Protein AF-0000000065794702 (afdb_homodimer)

InterPro domains:
  IPR002379 V-ATPase proteolipid subunit C-like domain [PF00137] (12-71)
  IPR020537 ATP synthase, F0 complex, subunit C, DCCD-binding site [PS00605] (38-59)
  IPR035921 F/V-ATP synthase subunit C superfamily [SSF81333] (2-74)
  IPR038662 F1F0 ATP synthase subunit C superfamily [G3DSA:1.20.20.10] (2-75)

Solvent-accessible surface area (backbone atoms only — not comparable to full-atom values): 7263 Å² total; per-residue (Å²): 116,64,63,59,54,25,52,32,48,40,50,36,34,59,35,48,51,52,39,15,54,41,15,26,47,43,14,51,52,41,13,49,48,27,40,51,28,40,76,39,60,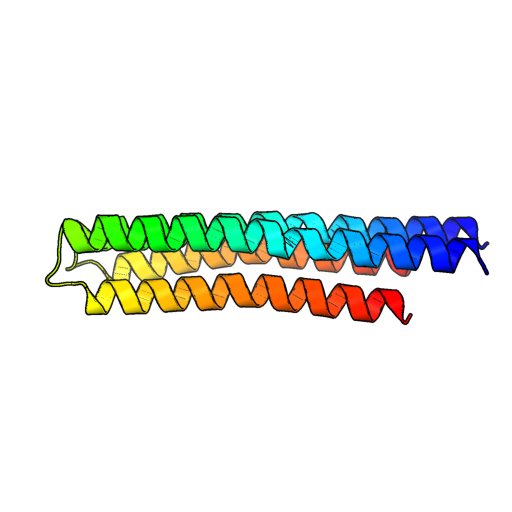90,45,37,66,63,49,49,54,51,50,50,51,52,47,53,59,48,48,52,55,37,53,49,32,48,52,52,24,53,52,55,52,75,96,116,66,62,43,51,50,38,32,52,50,27,39,56,57,32,49,48,26,49,58,30,28,54,53,8,50,50,46,24,52,50,22,40,55,57,15,28,71,73,25,60,89,45,37,64,63,43,47,54,54,46,52,49,39,48,53,56,28,47,51,42,36,52,50,37,49,53,51,25,55,51,55,50,74,98

Foldseek 3Di:
DVVLLVVLVVLLVVLQVLVVVLVVVLVVLVVVLVVVCVVPVVCNVVSVVVSVVVNVVSVVSNVVSNVVSVVSNVD/DVVLLVVLVVLLVVLCVLVVVLVVVLVVLVVVLVVVCVVPVVCNPVSVVVSVVVNVVSVVSNVVSNVVSVVSNVD

Sequence (150 aa):
MLLVLAIKTLVLGLCMLPISAAALGVGILFAGYNIAVSRNPDEAETIFNGTLMGFALVETFVFMSFFFGVIVYFIMLLVLAIKTLVLGLCMLPISAAALGVGILFAGY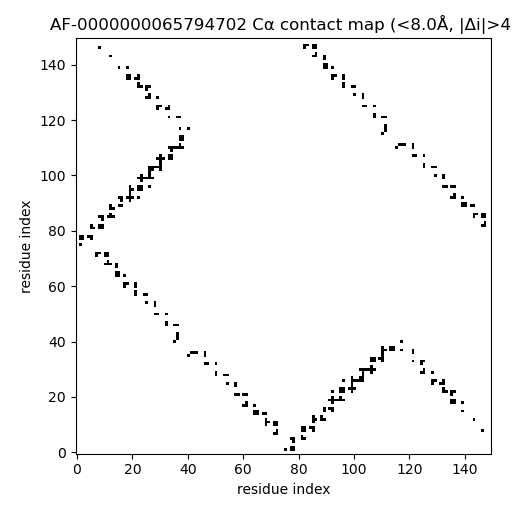NIAVSRNPDEAETIFNGTLMGFALVETFVFMSFFFGVIVYFI

Organism: Paramecium tetraurelia (NCBI:txid5888)

Radius of gyration: 18.57 Å; Cα contacts (8 Å, |Δi|>4): 198; chains: 2; bounding box: 17×62×34 Å

Secondary structure (DSSP, 8-state):
-HHHHHHHHHHHHHTTHHHHHHHHHHHHHHHHHHHHHHH-GGGHHHHHHHHHHHHHHHHHHHHHHHHHHHHHHH-/-HHHHHHHHHHHHHTTHHHHHHHHHHHHHHHHHHHHHHH-GGGHHHHHHHHHHHHHHHHHHHHHHHHHHHHHHH-

Nearest PDB structures (foldseek):
  6ynw-assembly1_P  TM=9.702E-01  e=3.114E-07  Tetrahymena thermophila
  6ynz-assembly1_K1  TM=9.782E-01  e=3.765E-07  Tetrahymena thermophila
  6yny-assembly1_P1  TM=9.684E-01  e=4.552E-07  Tetrahymena thermophila
  6rdw-assembly1_J  TM=9.357E-01  e=4.233E-04  Polytomella sp. Pringsheim 198.80
  6rdb-assembly1_J  TM=9.434E-01  e=7.971E-04  Polytomella sp. Pringsheim 198.80

pLDDT: mean 92.41, std 5.47, range [74.75, 98.62]

Structure (mmCIF, N/CA/C/O backbone):
data_AF-0000000065794702-model_v1
#
loop_
_entity.id
_entity.type
_entity.pdbx_description
1 polymer 'ATP synthase subunit 9, mitochondrial'
#
loop_
_atom_site.group_PDB
_atom_site.id
_atom_site.type_symbol
_atom_site.label_atom_id
_atom_site.label_alt_id
_atom_site.label_comp_id
_atom_site.label_asym_id
_atom_site.label_entity_id
_atom_site.label_seq_id
_atom_site.pdbx_PDB_ins_code
_atom_site.Cartn_x
_atom_site.Cartn_y
_atom_site.Cartn_z
_atom_site.occupancy
_atom_site.B_iso_or_equiv
_atom_site.auth_seq_id
_atom_site.auth_comp_id
_atom_site.auth_asym_id
_atom_site.auth_atom_id
_atom_site.pdbx_PDB_model_num
ATOM 1 N N . MET A 1 1 ? 7.008 -31.797 -10.828 1 74.75 1 MET A N 1
ATOM 2 C CA . MET A 1 1 ? 6.008 -30.875 -11.359 1 74.75 1 MET A CA 1
ATOM 3 C C . MET A 1 1 ? 5.316 -30.109 -10.242 1 74.75 1 MET A C 1
ATOM 5 O O . MET A 1 1 ? 5.227 -28.891 -1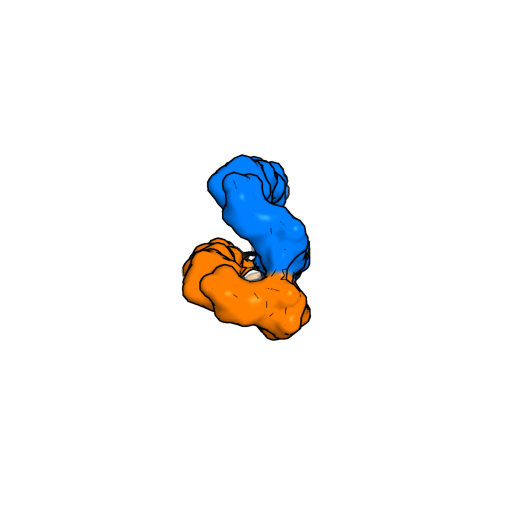0.289 1 74.75 1 MET A O 1
ATOM 9 N N . LEU A 1 2 ? 5.102 -30.688 -9.023 1 82.19 2 LEU A N 1
ATOM 10 C CA . LEU A 1 2 ? 4.398 -30.094 -7.898 1 82.19 2 LEU A CA 1
ATOM 11 C C . LEU A 1 2 ? 5.305 -29.125 -7.145 1 82.19 2 LEU A C 1
ATOM 13 O O . LEU A 1 2 ? 4.855 -28.062 -6.707 1 82.19 2 LEU A O 1
ATOM 17 N N . LEU A 1 3 ? 6.66 -29.406 -7.109 1 85.5 3 LEU A N 1
ATOM 18 C CA . LEU A 1 3 ? 7.617 -28.562 -6.406 1 85.5 3 LEU A CA 1
ATOM 19 C C . LEU A 1 3 ? 7.789 -27.219 -7.117 1 85.5 3 LEU A C 1
ATOM 21 O O . LEU A 1 3 ? 7.863 -26.172 -6.473 1 85.5 3 LEU A O 1
ATOM 25 N N . VAL A 1 4 ? 7.898 -27.203 -8.383 1 86 4 VAL A N 1
ATOM 26 C CA . VAL A 1 4 ? 8.062 -25.984 -9.156 1 86 4 VAL A CA 1
ATOM 27 C C . VAL A 1 4 ? 6.848 -25.078 -8.977 1 86 4 VAL A C 1
ATOM 29 O O . VAL A 1 4 ? 6.988 -23.875 -8.766 1 86 4 VAL A O 1
ATOM 32 N N . LEU A 1 5 ? 5.719 -25.609 -9.016 1 85.38 5 LEU A N 1
ATOM 33 C CA . LEU A 1 5 ? 4.5 -24.844 -8.797 1 85.38 5 LEU A CA 1
ATOM 34 C C . LEU A 1 5 ? 4.465 -24.266 -7.387 1 85.38 5 LEU A C 1
ATOM 36 O O . LEU A 1 5 ? 4.051 -23.125 -7.191 1 85.38 5 LEU A O 1
ATOM 40 N N . ALA A 1 6 ? 4.996 -25.031 -6.457 1 90 6 ALA A N 1
ATOM 41 C CA . ALA A 1 6 ? 5.027 -24.578 -5.066 1 90 6 ALA A CA 1
ATOM 42 C C . ALA A 1 6 ? 5.988 -23.406 -4.891 1 90 6 ALA A C 1
ATOM 44 O O . ALA A 1 6 ? 5.66 -22.406 -4.234 1 90 6 ALA A O 1
ATOM 45 N N . ILE A 1 7 ? 7.129 -23.594 -5.406 1 89.44 7 ILE A N 1
ATOM 46 C CA . ILE A 1 7 ? 8.133 -22.547 -5.258 1 89.44 7 ILE A CA 1
ATOM 47 C C . ILE A 1 7 ? 7.699 -21.297 -6.031 1 89.44 7 ILE A C 1
ATOM 49 O O . ILE A 1 7 ? 7.898 -20.172 -5.566 1 89.44 7 ILE A O 1
ATOM 53 N N . LYS A 1 8 ? 7.074 -21.422 -7.203 1 88.88 8 LYS A N 1
ATOM 54 C CA . LYS A 1 8 ? 6.566 -20.281 -7.965 1 88.88 8 LYS A CA 1
ATOM 55 C C . LYS A 1 8 ? 5.484 -19.547 -7.188 1 88.88 8 LYS A C 1
ATOM 57 O O . LYS A 1 8 ? 5.438 -18.312 -7.203 1 88.88 8 LYS A O 1
ATOM 62 N N . THR A 1 9 ? 4.703 -20.312 -6.523 1 88.38 9 THR A N 1
ATOM 63 C CA . THR A 1 9 ? 3.658 -19.703 -5.711 1 88.38 9 THR A CA 1
ATOM 64 C C . THR A 1 9 ? 4.258 -18.953 -4.531 1 88.38 9 THR A C 1
ATOM 66 O O . THR A 1 9 ? 3.793 -17.859 -4.18 1 88.38 9 THR A O 1
ATOM 69 N N . LEU A 1 10 ? 5.289 -19.438 -3.973 1 89.31 10 LEU A N 1
ATOM 70 C CA . LEU A 1 10 ? 5.969 -18.781 -2.865 1 89.31 10 LEU A CA 1
ATOM 71 C C . LEU A 1 10 ? 6.613 -17.469 -3.322 1 89.31 10 LEU A C 1
ATOM 73 O O . LEU A 1 10 ? 6.531 -16.453 -2.629 1 89.31 10 LEU A O 1
ATOM 77 N N . VAL A 1 11 ? 7.234 -17.531 -4.434 1 87.75 11 VAL A N 1
ATOM 78 C CA . VAL A 1 11 ? 7.895 -16.344 -4.961 1 87.75 11 VAL A CA 1
ATOM 79 C C . VAL A 1 11 ? 6.852 -15.273 -5.266 1 87.75 11 VAL A C 1
ATOM 81 O O . VAL A 1 11 ? 7.078 -14.086 -5.008 1 87.75 11 VAL A O 1
ATOM 84 N N . LEU A 1 12 ? 5.695 -15.68 -5.738 1 85.19 12 LEU A N 1
ATOM 85 C CA . LEU A 1 12 ? 4.609 -14.734 -5.984 1 85.19 12 LEU A CA 1
ATOM 86 C C . LEU A 1 12 ? 4.184 -14.055 -4.691 1 85.19 12 LEU A C 1
ATOM 88 O O . LEU A 1 12 ? 3.932 -12.844 -4.676 1 85.19 12 LEU A O 1
ATOM 92 N N . GLY A 1 13 ? 4.242 -14.758 -3.629 1 83.62 13 GLY A N 1
ATOM 93 C CA . GLY A 1 13 ? 3.9 -14.18 -2.336 1 83.62 13 GLY A CA 1
ATOM 94 C C . GLY A 1 13 ? 4.949 -13.219 -1.814 1 83.62 13 GLY A C 1
ATOM 95 O O . GLY A 1 13 ? 4.613 -12.164 -1.266 1 83.62 13 GLY A O 1
ATOM 96 N N . LEU A 1 14 ? 6.172 -13.531 -1.962 1 87.31 14 LEU A N 1
ATOM 97 C CA . LEU A 1 14 ? 7.266 -12.688 -1.492 1 87.31 14 LEU A CA 1
ATOM 98 C C . LEU A 1 14 ? 7.316 -11.383 -2.27 1 87.31 14 LEU A C 1
ATOM 100 O O . LEU A 1 14 ? 7.746 -10.352 -1.735 1 87.31 14 LEU A O 1
ATOM 104 N N . CYS A 1 15 ? 6.809 -11.344 -3.465 1 84.44 15 CYS A N 1
ATOM 105 C CA . CYS A 1 15 ? 6.781 -10.133 -4.281 1 84.44 15 CYS A CA 1
ATOM 106 C C . CYS A 1 15 ? 5.773 -9.133 -3.74 1 84.44 15 CYS A C 1
ATOM 108 O O . CYS A 1 15 ? 5.75 -7.973 -4.168 1 84.44 15 CYS A O 1
ATOM 110 N N . MET A 1 16 ? 5.043 -9.5 -2.654 1 83.44 16 MET A N 1
ATOM 111 C CA . MET A 1 16 ? 4.094 -8.578 -2.035 1 83.44 16 MET A CA 1
ATOM 112 C C . MET A 1 16 ? 4.77 -7.762 -0.939 1 83.44 16 MET A C 1
ATOM 114 O O . MET A 1 16 ? 4.211 -6.773 -0.463 1 83.44 16 MET A O 1
ATOM 118 N N . LEU A 1 17 ? 6.02 -7.992 -0.586 1 85.94 17 LEU A N 1
ATOM 119 C CA . LEU A 1 17 ? 6.727 -7.297 0.486 1 85.94 17 LEU A CA 1
ATOM 120 C C . LEU A 1 17 ? 6.938 -5.828 0.136 1 85.94 17 LEU A C 1
ATOM 122 O O . LEU A 1 17 ? 6.785 -4.953 0.993 1 85.94 17 LEU A O 1
ATOM 126 N N . PRO A 1 18 ? 7.219 -5.562 -1.056 1 88.88 18 PRO A N 1
ATOM 127 C CA . PRO A 1 18 ? 7.371 -4.145 -1.385 1 88.88 18 PRO A CA 1
ATOM 128 C C . PRO A 1 18 ? 6.098 -3.338 -1.13 1 88.88 18 PRO A C 1
ATOM 130 O O . PRO A 1 18 ? 6.168 -2.143 -0.83 1 88.88 18 PRO A O 1
ATOM 133 N N . ILE A 1 19 ? 4.969 -3.943 -1.168 1 89.06 19 ILE A N 1
ATOM 134 C CA . ILE A 1 19 ? 3.721 -3.248 -0.861 1 89.06 19 ILE A CA 1
ATOM 135 C C . ILE A 1 19 ? 3.721 -2.811 0.602 1 89.06 19 ILE A C 1
ATOM 137 O O . ILE A 1 19 ? 3.268 -1.71 0.927 1 89.06 19 ILE A O 1
ATOM 141 N N . SER A 1 20 ? 4.297 -3.594 1.421 1 90.62 20 SER A N 1
ATOM 142 C CA . SER A 1 20 ? 4.426 -3.256 2.834 1 90.62 20 SER A CA 1
ATOM 143 C C . SER A 1 20 ? 5.316 -2.035 3.033 1 90.62 20 SER A C 1
ATOM 145 O O . SER A 1 20 ? 4.953 -1.104 3.756 1 90.62 20 SER A O 1
ATOM 147 N N . ALA A 1 21 ? 6.41 -2.088 2.377 1 92.56 21 ALA A N 1
ATOM 148 C CA . ALA A 1 21 ? 7.348 -0.97 2.492 1 92.56 21 ALA A CA 1
ATOM 149 C C . ALA A 1 21 ? 6.738 0.312 1.929 1 92.56 21 ALA A C 1
ATOM 151 O O . ALA A 1 21 ? 6.926 1.394 2.492 1 92.56 21 ALA A O 1
ATOM 152 N N . ALA A 1 22 ? 6.035 0.191 0.847 1 94.81 22 ALA A N 1
ATOM 153 C CA . ALA A 1 22 ? 5.387 1.347 0.229 1 94.81 22 ALA A CA 1
ATOM 154 C C . ALA A 1 22 ? 4.336 1.949 1.156 1 94.81 22 ALA A C 1
ATOM 156 O O . ALA A 1 22 ? 4.246 3.172 1.293 1 94.81 22 ALA A O 1
ATOM 157 N N . ALA A 1 23 ? 3.566 1.118 1.813 1 94.44 23 ALA A N 1
ATOM 158 C CA . ALA A 1 23 ? 2.545 1.598 2.74 1 94.44 23 ALA A CA 1
ATOM 159 C C . ALA A 1 23 ? 3.17 2.396 3.881 1 94.44 23 ALA A C 1
ATOM 161 O O . ALA A 1 23 ? 2.676 3.469 4.238 1 94.44 23 ALA A O 1
ATOM 162 N N . LEU A 1 24 ? 4.211 1.938 4.41 1 95 24 LEU A N 1
ATOM 163 C CA . LEU A 1 24 ? 4.945 2.635 5.461 1 95 24 LEU A CA 1
ATOM 164 C C . LEU A 1 24 ? 5.539 3.938 4.938 1 95 24 LEU A C 1
ATOM 166 O O . LEU A 1 24 ? 5.445 4.977 5.594 1 95 24 LEU A O 1
ATOM 170 N N . GLY A 1 25 ? 6.086 3.824 3.783 1 95.81 25 GLY A N 1
ATOM 171 C CA . GLY A 1 25 ? 6.703 4.996 3.182 1 95.81 25 GLY A CA 1
ATOM 172 C C . GLY A 1 25 ? 5.727 6.125 2.926 1 95.81 25 GLY A C 1
ATOM 173 O O . GLY A 1 25 ? 6.031 7.289 3.186 1 95.81 25 GLY A O 1
ATOM 174 N N . VAL A 1 26 ? 4.582 5.809 2.459 1 97.31 26 VAL A N 1
ATOM 175 C CA . VAL A 1 26 ? 3.562 6.816 2.191 1 97.31 26 VAL A CA 1
ATOM 176 C C . VAL A 1 26 ? 3.117 7.461 3.504 1 97.31 26 VAL A C 1
ATOM 178 O O . VAL A 1 26 ? 2.879 8.672 3.559 1 97.31 26 VAL A O 1
ATOM 181 N N . GLY A 1 27 ? 3.057 6.715 4.52 1 97.31 27 GLY A N 1
ATOM 182 C CA . GLY A 1 27 ? 2.762 7.281 5.824 1 97.31 27 GLY A CA 1
ATOM 183 C C . GLY A 1 27 ? 3.771 8.328 6.266 1 97.31 27 GLY A C 1
ATOM 184 O O . GLY A 1 27 ? 3.395 9.406 6.727 1 97.31 27 GLY A O 1
ATOM 185 N N . ILE A 1 28 ? 4.969 8.008 6.109 1 97.81 28 ILE A N 1
ATOM 186 C CA . ILE A 1 28 ? 6.055 8.922 6.461 1 97.81 28 ILE A CA 1
ATOM 187 C C . ILE A 1 28 ? 6.004 10.156 5.566 1 97.81 28 ILE A C 1
ATOM 189 O O . ILE A 1 28 ? 6.188 11.281 6.039 1 97.81 28 ILE A O 1
ATOM 193 N N . LEU A 1 29 ? 5.758 9.938 4.324 1 97.94 29 LEU A N 1
ATOM 194 C CA . LEU A 1 29 ? 5.676 11.016 3.344 1 97.94 29 LEU A CA 1
ATOM 195 C C . LEU A 1 29 ? 4.625 12.039 3.752 1 97.94 29 LEU A C 1
ATOM 197 O O . LEU A 1 29 ? 4.898 13.242 3.768 1 97.94 29 LEU A O 1
ATOM 201 N N . PHE A 1 30 ? 3.459 11.625 4.121 1 98.38 30 PHE A N 1
ATOM 202 C CA . PHE A 1 30 ? 2.373 12.539 4.434 1 98.38 30 PHE A CA 1
ATOM 203 C C . PHE A 1 30 ? 2.533 13.109 5.844 1 98.38 30 PHE A C 1
ATOM 205 O O . PHE A 1 30 ? 2.02 14.188 6.145 1 98.38 30 PHE A O 1
ATOM 212 N N . ALA A 1 31 ? 3.221 12.398 6.688 1 98.25 31 ALA A N 1
ATOM 213 C CA . ALA A 1 31 ? 3.602 13.016 7.953 1 98.25 31 ALA A CA 1
ATOM 214 C C . ALA A 1 31 ? 4.48 14.242 7.73 1 98.25 31 ALA A C 1
ATOM 216 O O . ALA A 1 31 ? 4.281 15.281 8.359 1 98.25 31 ALA A O 1
ATOM 217 N N . GLY A 1 32 ? 5.387 14.062 6.836 1 98.25 32 GLY A N 1
ATOM 218 C CA . GLY A 1 32 ? 6.219 15.195 6.461 1 98.25 32 GLY A CA 1
ATOM 219 C C . GLY A 1 32 ? 5.434 16.328 5.816 1 98.25 32 GLY A C 1
ATOM 220 O O . GLY A 1 32 ? 5.695 17.5 6.086 1 98.25 32 GLY A O 1
ATOM 221 N N . TYR A 1 33 ? 4.52 15.969 4.996 1 98.44 33 TYR A N 1
ATOM 222 C CA . TYR A 1 33 ? 3.623 16.938 4.387 1 98.44 33 TYR A CA 1
ATOM 223 C C . TYR A 1 33 ? 2.928 17.781 5.449 1 98.44 33 TYR A C 1
ATOM 225 O O . TYR A 1 33 ? 2.883 19.016 5.348 1 98.44 33 TYR A O 1
ATOM 233 N N . ASN A 1 34 ? 2.35 17.172 6.473 1 98.44 34 ASN A N 1
ATOM 234 C CA . ASN A 1 34 ? 1.632 17.859 7.543 1 98.44 34 ASN A CA 1
ATOM 235 C C . ASN A 1 34 ? 2.529 18.844 8.273 1 98.44 34 ASN A C 1
ATOM 237 O O . ASN A 1 34 ? 2.141 20 8.5 1 98.44 34 ASN A O 1
ATOM 241 N N . ILE A 1 35 ? 3.736 18.438 8.508 1 98.12 35 ILE A N 1
ATOM 242 C CA . ILE A 1 35 ? 4.672 19.297 9.242 1 98.12 35 ILE A CA 1
ATOM 243 C C . ILE A 1 35 ? 5.09 20.469 8.367 1 98.12 35 ILE A C 1
ATOM 245 O O . ILE A 1 35 ? 5.152 21.609 8.844 1 98.12 35 ILE A O 1
ATOM 249 N N . ALA A 1 36 ? 5.324 20.266 7.117 1 98.19 36 ALA A N 1
ATOM 250 C CA . ALA A 1 36 ? 5.734 21.312 6.191 1 98.19 36 ALA A CA 1
ATOM 251 C C . ALA A 1 36 ? 4.637 22.375 6.035 1 98.19 36 ALA A C 1
ATOM 253 O O . ALA A 1 36 ? 4.914 23.562 6.035 1 98.19 36 ALA A O 1
ATOM 254 N N . VAL A 1 37 ? 3.408 21.922 5.941 1 97.69 37 VAL A N 1
ATOM 255 C CA . VAL A 1 37 ? 2.283 22.844 5.746 1 97.69 37 VAL A CA 1
ATOM 256 C C . VAL A 1 37 ? 2.037 23.641 7.023 1 97.69 37 VAL A C 1
ATOM 258 O O . VAL A 1 37 ? 1.656 24.812 6.965 1 97.69 37 VAL A O 1
ATOM 261 N N . SER A 1 38 ? 2.316 23.062 8.148 1 97.31 38 SER A N 1
ATOM 262 C CA . SER A 1 38 ? 2.117 23.781 9.406 1 97.31 38 SER A CA 1
ATOM 263 C C . SER A 1 38 ? 3.129 24.906 9.57 1 97.31 38 SER A C 1
ATOM 265 O O . SER A 1 38 ? 2.852 25.906 10.234 1 97.31 38 SER A O 1
ATOM 267 N N . ARG A 1 39 ? 4.266 24.734 8.938 1 96.12 39 ARG A N 1
ATOM 268 C CA . ARG A 1 39 ? 5.328 25.734 9.016 1 96.12 39 ARG A CA 1
ATOM 269 C C . ARG A 1 39 ? 5.129 26.828 7.977 1 96.12 39 ARG A C 1
ATOM 271 O O . ARG A 1 39 ? 5.465 28 8.219 1 96.12 39 ARG A O 1
ATOM 278 N N . ASN A 1 40 ? 4.555 26.453 6.891 1 97 40 ASN A N 1
ATOM 279 C CA . ASN A 1 40 ? 4.312 27.375 5.785 1 97 40 ASN A CA 1
ATOM 280 C C . ASN A 1 40 ? 2.965 27.109 5.117 1 97 40 ASN A C 1
ATOM 282 O O . ASN A 1 40 ? 2.916 26.594 3.996 1 97 40 ASN A O 1
ATOM 286 N N . PRO A 1 41 ? 1.878 27.5 5.703 1 96.25 41 PRO A N 1
ATOM 287 C CA . PRO A 1 41 ? 0.538 27.172 5.203 1 96.25 41 PRO A CA 1
ATOM 288 C C . PRO A 1 41 ? 0.235 27.844 3.863 1 96.25 41 PRO A C 1
ATOM 290 O O . PRO A 1 41 ? -0.596 27.344 3.096 1 96.25 41 PRO A O 1
ATOM 293 N N . ASP A 1 42 ? 0.923 28.859 3.553 1 97.19 42 ASP A N 1
ATOM 294 C CA . ASP A 1 42 ? 0.69 29.562 2.303 1 97.19 42 ASP A CA 1
ATOM 295 C C . ASP A 1 42 ? 1.169 28.75 1.105 1 97.19 42 ASP A C 1
ATOM 297 O O . ASP A 1 42 ? 0.781 29.016 -0.033 1 97.19 42 ASP A O 1
ATOM 301 N N . GLU A 1 43 ? 2.064 27.734 1.372 1 97.06 43 GLU A N 1
ATOM 302 C CA . GLU A 1 43 ? 2.609 26.906 0.301 1 97.06 43 GLU A CA 1
ATOM 303 C C . GLU A 1 43 ? 1.991 25.516 0.311 1 97.06 43 GLU A C 1
ATOM 305 O O . GLU A 1 43 ? 2.582 24.562 -0.206 1 97.06 43 GLU A O 1
ATOM 310 N N . ALA A 1 44 ? 0.84 25.375 0.859 1 96.5 44 ALA A N 1
ATOM 311 C CA . ALA A 1 44 ? 0.205 24.078 1.026 1 96.5 44 ALA A CA 1
ATOM 312 C C . ALA A 1 44 ? 0.006 23.391 -0.32 1 96.5 44 ALA A C 1
ATOM 314 O O . ALA A 1 44 ? 0.259 22.188 -0.454 1 96.5 44 ALA A O 1
ATOM 315 N N . GLU A 1 45 ? -0.408 24.125 -1.283 1 96.75 45 GLU A N 1
ATOM 316 C CA . GLU A 1 45 ? -0.656 23.531 -2.596 1 96.75 45 GLU A CA 1
ATOM 317 C C . GLU A 1 45 ? 0.642 23.062 -3.24 1 96.75 45 GLU A C 1
ATOM 319 O O . GLU A 1 45 ? 0.694 21.953 -3.799 1 96.75 45 GLU A O 1
ATOM 324 N N . THR A 1 46 ? 1.654 23.844 -3.191 1 97.94 46 THR A N 1
ATOM 325 C CA . THR A 1 46 ? 2.949 23.469 -3.746 1 97.94 46 THR A CA 1
ATOM 326 C C . THR A 1 46 ? 3.512 22.25 -3.031 1 97.94 46 THR A C 1
ATOM 328 O O . THR A 1 46 ? 4.023 21.328 -3.672 1 97.94 46 THR A O 1
ATOM 331 N N . ILE A 1 47 ? 3.393 22.266 -1.689 1 97.94 47 ILE A N 1
ATOM 332 C CA . ILE A 1 47 ? 3.877 21.141 -0.895 1 97.94 47 ILE A CA 1
ATOM 333 C C . ILE A 1 47 ? 3.092 19.891 -1.249 1 97.94 47 ILE A C 1
ATOM 335 O O . ILE A 1 47 ? 3.67 18.812 -1.397 1 97.94 47 ILE A O 1
ATOM 339 N N . PHE A 1 48 ? 1.826 19.984 -1.408 1 97.12 48 PHE A N 1
ATOM 340 C CA . PHE A 1 48 ? 0.978 18.844 -1.757 1 97.12 48 PHE A CA 1
ATOM 341 C C . PHE A 1 48 ? 1.382 18.266 -3.105 1 97.12 48 PHE A C 1
ATOM 343 O O . PHE A 1 48 ? 1.477 17.047 -3.256 1 97.12 48 PHE A O 1
ATOM 350 N N . ASN A 1 49 ? 1.609 19.062 -4.01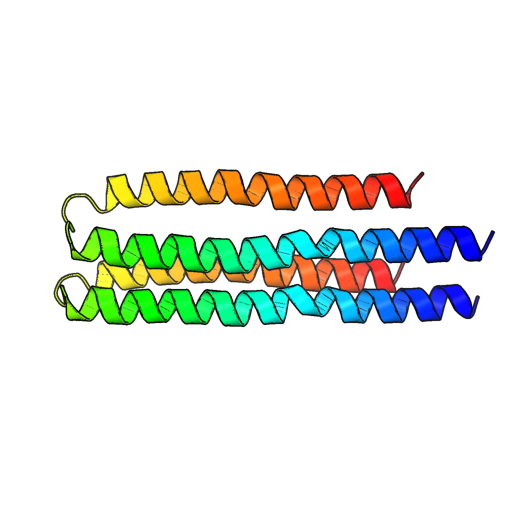6 1 97.56 49 ASN A N 1
ATOM 351 C CA . ASN A 1 49 ? 2.01 18.594 -5.336 1 97.56 49 ASN A CA 1
ATOM 352 C C . ASN A 1 49 ? 3.324 17.812 -5.277 1 97.56 49 ASN A C 1
ATOM 354 O O . ASN A 1 49 ? 3.477 16.797 -5.941 1 97.56 49 ASN A O 1
ATOM 358 N N . GLY A 1 50 ? 4.25 18.328 -4.473 1 98 50 GLY A N 1
ATOM 359 C CA . GLY A 1 50 ? 5.492 17.594 -4.262 1 98 50 GLY A CA 1
ATOM 360 C C . GLY A 1 50 ? 5.293 16.25 -3.596 1 98 50 GLY A C 1
ATOM 361 O O . GLY A 1 50 ? 5.926 15.266 -3.977 1 98 50 GLY A O 1
ATOM 362 N N . THR A 1 51 ? 4.438 16.297 -2.666 1 98.31 51 THR A N 1
ATOM 363 C CA . THR A 1 51 ? 4.133 15.055 -1.951 1 98.31 51 THR A CA 1
ATOM 364 C C . THR A 1 51 ? 3.496 14.031 -2.887 1 98.31 51 THR A C 1
ATOM 366 O O . THR A 1 51 ? 3.828 12.852 -2.836 1 98.31 51 THR A O 1
ATOM 369 N N . LEU A 1 52 ? 2.66 14.477 -3.73 1 97.25 52 LEU A N 1
ATOM 370 C CA . LEU A 1 52 ? 2.023 13.594 -4.699 1 97.25 52 LEU A CA 1
ATOM 371 C C . LEU A 1 52 ? 3.053 13.016 -5.668 1 97.25 52 LEU A C 1
ATOM 373 O O . LEU A 1 52 ? 2.938 11.867 -6.09 1 97.25 52 LEU A O 1
ATOM 377 N N . MET A 1 53 ? 3.955 13.859 -5.98 1 98.12 53 MET A N 1
ATOM 378 C CA . MET A 1 53 ? 5.035 13.359 -6.828 1 98.12 53 MET A CA 1
ATOM 379 C C . MET A 1 53 ? 5.805 12.242 -6.129 1 98.12 53 MET A C 1
ATOM 381 O O . MET A 1 53 ? 6.102 11.211 -6.734 1 98.12 53 MET A O 1
ATOM 385 N N . GLY A 1 54 ? 6.117 12.477 -4.859 1 97.62 54 GLY A N 1
ATOM 386 C CA . GLY A 1 54 ? 6.746 11.422 -4.078 1 97.62 54 GLY A CA 1
ATOM 387 C C . GLY A 1 54 ? 5.934 10.148 -4.035 1 97.62 54 GLY A C 1
ATOM 388 O O . GLY A 1 54 ? 6.48 9.055 -4.184 1 97.62 54 GLY A O 1
ATOM 389 N N . PHE A 1 55 ? 4.707 10.336 -3.883 1 97.5 55 PHE A N 1
ATOM 390 C CA . PHE A 1 55 ? 3.803 9.195 -3.887 1 97.5 55 PHE A CA 1
ATOM 391 C C . PHE A 1 55 ? 3.865 8.453 -5.219 1 97.5 55 PHE A C 1
ATOM 393 O O . PHE A 1 55 ? 3.893 7.223 -5.254 1 97.5 55 PHE A O 1
ATOM 400 N N . ALA A 1 56 ? 3.869 9.133 -6.316 1 97.06 56 ALA A N 1
ATOM 401 C CA . ALA A 1 56 ? 3.932 8.531 -7.645 1 97.06 56 ALA A CA 1
ATOM 402 C C . ALA A 1 56 ? 5.191 7.684 -7.801 1 97.06 56 ALA A C 1
ATOM 404 O O . ALA A 1 56 ? 5.148 6.598 -8.383 1 97.06 56 ALA A O 1
ATOM 405 N N . LEU A 1 57 ? 6.305 8.164 -7.277 1 96.44 57 LEU A N 1
ATOM 406 C CA . LEU A 1 57 ? 7.566 7.434 -7.344 1 96.44 57 LEU A CA 1
ATOM 407 C C . LEU A 1 57 ? 7.508 6.16 -6.512 1 96.44 57 LEU A C 1
ATOM 409 O O . LEU A 1 57 ? 8.008 5.113 -6.93 1 96.44 57 LEU A O 1
ATOM 413 N N . VAL A 1 58 ? 6.836 6.254 -5.383 1 95.75 58 VAL A N 1
ATOM 414 C CA . VAL A 1 58 ? 6.668 5.09 -4.523 1 95.75 58 VAL A CA 1
ATOM 415 C C . VAL A 1 58 ? 5.773 4.062 -5.215 1 95.75 58 VAL A C 1
ATOM 417 O O . VAL A 1 58 ? 6.055 2.863 -5.184 1 95.75 58 VAL A O 1
ATOM 420 N N . GLU A 1 59 ? 4.688 4.508 -5.812 1 93.44 59 GLU A N 1
ATOM 421 C CA . GLU A 1 59 ? 3.742 3.639 -6.508 1 93.44 59 GLU A CA 1
ATOM 422 C C . GLU A 1 59 ? 4.441 2.814 -7.586 1 93.44 59 GLU A C 1
ATOM 424 O O . GLU A 1 59 ? 4.082 1.657 -7.816 1 93.44 59 GLU A O 1
ATOM 429 N N . THR A 1 60 ? 5.41 3.412 -8.289 1 94.44 60 THR A N 1
ATOM 430 C CA . THR A 1 60 ? 6.121 2.717 -9.352 1 94.44 60 THR A CA 1
ATOM 431 C C . THR A 1 60 ? 6.766 1.438 -8.828 1 94.44 60 THR A C 1
ATOM 433 O O . THR A 1 60 ? 6.715 0.396 -9.484 1 94.44 60 THR A O 1
ATOM 436 N N . PHE A 1 61 ? 7.32 1.405 -7.609 1 92.25 61 PHE A N 1
ATOM 437 C CA . PHE A 1 61 ? 7.965 0.236 -7.023 1 92.25 61 PHE A CA 1
ATOM 438 C C . PHE A 1 61 ? 6.953 -0.878 -6.785 1 92.25 61 PHE A C 1
ATOM 440 O O . PHE A 1 61 ? 7.25 -2.053 -7.008 1 92.25 61 PHE A O 1
ATOM 447 N N . VAL A 1 62 ? 5.793 -0.44 -6.27 1 91.56 62 VAL A N 1
ATOM 448 C CA . VAL A 1 62 ? 4.742 -1.411 -5.977 1 91.56 62 VAL A CA 1
ATOM 449 C C . VAL A 1 62 ? 4.293 -2.09 -7.27 1 91.56 62 VAL A C 1
ATOM 451 O O . VAL A 1 62 ? 4.168 -3.316 -7.32 1 91.56 62 VAL A O 1
ATOM 454 N N . PHE A 1 63 ? 4.039 -1.291 -8.359 1 91.75 63 PHE A N 1
ATOM 455 C CA . PHE A 1 63 ? 3.617 -1.837 -9.648 1 91.75 63 PHE A CA 1
ATOM 456 C C . PHE A 1 63 ? 4.684 -2.764 -10.219 1 91.75 63 PHE A C 1
ATOM 458 O O . PHE A 1 63 ? 4.367 -3.836 -10.734 1 91.75 63 PHE A O 1
ATOM 465 N N . MET A 1 64 ? 5.879 -2.406 -10.117 1 93.38 64 MET A N 1
ATOM 466 C CA . MET A 1 64 ? 6.98 -3.225 -10.617 1 93.38 64 MET A CA 1
ATOM 467 C C . MET A 1 64 ? 7.023 -4.574 -9.906 1 93.38 64 MET A C 1
ATOM 469 O O . MET A 1 64 ? 7.176 -5.613 -10.547 1 93.38 64 MET A O 1
ATOM 473 N N . SER A 1 65 ? 6.91 -4.531 -8.609 1 90 65 SER A N 1
ATOM 474 C CA . SER A 1 65 ? 6.941 -5.766 -7.832 1 90 65 SER A CA 1
ATOM 475 C C . SER A 1 65 ? 5.781 -6.684 -8.203 1 90 65 SER A C 1
ATOM 477 O O . SER A 1 65 ? 5.957 -7.898 -8.328 1 90 65 SER A O 1
ATOM 479 N N . PHE A 1 66 ? 4.605 -6.086 -8.375 1 86.69 66 PHE A N 1
ATOM 480 C CA . PHE A 1 66 ? 3.43 -6.848 -8.781 1 86.69 66 PHE A CA 1
ATOM 481 C C . PHE A 1 66 ? 3.643 -7.488 -10.148 1 86.69 66 PHE A C 1
ATOM 483 O O . PHE A 1 66 ? 3.393 -8.68 -10.32 1 86.69 66 PHE A O 1
ATOM 490 N N . PHE A 1 67 ? 4.141 -6.719 -11.047 1 89.25 67 PHE A N 1
ATOM 491 C CA . PHE A 1 67 ? 4.363 -7.184 -12.406 1 89.25 67 PHE A CA 1
ATOM 492 C C . PHE A 1 67 ? 5.379 -8.32 -12.43 1 89.25 67 PHE A C 1
ATOM 494 O O . PHE A 1 67 ? 5.172 -9.328 -13.102 1 89.25 67 PHE A O 1
ATOM 501 N N . PHE A 1 68 ? 6.418 -8.195 -11.727 1 90.19 68 PHE A N 1
ATOM 502 C CA . PHE A 1 68 ? 7.457 -9.219 -11.68 1 90.19 68 PHE A CA 1
ATOM 503 C C . PHE A 1 68 ? 6.922 -10.508 -11.07 1 90.19 68 PHE A C 1
ATOM 505 O O . PHE A 1 68 ? 7.25 -11.602 -11.523 1 90.19 68 PHE A O 1
ATOM 512 N N . GLY A 1 69 ? 6.125 -10.406 -10.047 1 88.12 69 GLY A N 1
ATOM 513 C CA . GLY A 1 69 ? 5.531 -11.57 -9.414 1 88.12 69 GLY A CA 1
ATOM 514 C C . GLY A 1 69 ? 4.652 -12.375 -10.359 1 88.12 69 GLY A C 1
ATOM 515 O O . GLY A 1 69 ? 4.738 -13.602 -10.398 1 88.12 69 GLY A O 1
ATOM 516 N N . VAL A 1 70 ? 3.885 -11.664 -11.203 1 87.38 70 VAL A N 1
ATOM 517 C CA . VAL A 1 70 ? 2.973 -12.32 -12.133 1 87.38 70 VAL A CA 1
ATOM 518 C C . VAL A 1 70 ? 3.77 -13.016 -13.234 1 87.38 70 VAL A C 1
ATOM 520 O O . VAL A 1 70 ? 3.467 -14.156 -13.594 1 87.38 70 VAL A O 1
ATOM 523 N N . ILE A 1 71 ? 4.797 -12.359 -13.711 1 90.38 71 ILE A N 1
ATOM 524 C CA . ILE A 1 71 ? 5.625 -12.922 -14.773 1 90.38 71 ILE A CA 1
ATOM 525 C C . ILE A 1 71 ? 6.281 -14.211 -14.289 1 90.38 71 ILE A C 1
ATOM 527 O O . ILE A 1 71 ? 6.281 -15.227 -14.992 1 90.38 71 ILE A O 1
ATOM 531 N N . VAL A 1 72 ? 6.812 -14.273 -13.117 1 88.44 72 VAL A N 1
ATOM 532 C CA . VAL A 1 72 ? 7.512 -15.43 -12.57 1 88.44 72 VAL A CA 1
ATOM 533 C C . VAL A 1 72 ? 6.535 -16.594 -12.398 1 88.44 72 VAL A C 1
ATOM 535 O O . VAL A 1 72 ? 6.887 -17.75 -12.641 1 88.44 72 VAL A O 1
ATOM 538 N N . TYR A 1 73 ? 5.316 -16.297 -12.023 1 85.25 73 TYR A N 1
ATOM 539 C CA . TYR A 1 73 ? 4.32 -17.328 -11.789 1 85.25 73 TYR A CA 1
ATOM 540 C C . TYR A 1 73 ? 3.945 -18.031 -13.094 1 85.25 73 TYR A C 1
ATOM 542 O O . TYR A 1 73 ? 3.645 -19.234 -13.102 1 85.25 73 TYR A O 1
ATOM 550 N N . PHE A 1 74 ? 3.969 -17.359 -14.211 1 89.12 74 PHE A N 1
ATOM 551 C CA . PHE A 1 74 ? 3.463 -17.922 -15.461 1 89.12 74 PHE A CA 1
ATOM 552 C C . PHE A 1 74 ? 4.602 -18.484 -16.297 1 89.12 74 PHE A C 1
ATOM 554 O O . PHE A 1 74 ? 4.363 -19.109 -17.344 1 89.12 74 PHE A O 1
ATOM 561 N N . ILE A 1 75 ? 5.762 -18.219 -15.812 1 85.06 75 ILE A N 1
ATOM 562 C CA . ILE A 1 75 ? 6.832 -18.844 -16.562 1 85.06 75 ILE A CA 1
ATOM 563 C C . ILE A 1 75 ? 7.109 -20.234 -16 1 85.06 75 ILE A C 1
ATOM 565 O O . ILE A 1 75 ? 6.875 -20.5 -14.812 1 85.06 75 ILE A O 1
ATOM 569 N N . MET B 1 1 ? -0.307 -32.594 -4.426 1 75.31 1 MET B N 1
ATOM 570 C CA . MET B 1 1 ? -1.541 -31.891 -4.102 1 75.31 1 MET B CA 1
ATOM 571 C C . MET B 1 1 ? -1.441 -31.234 -2.736 1 75.31 1 MET B C 1
ATOM 573 O O . MET B 1 1 ? -1.681 -30.031 -2.609 1 75.31 1 MET B O 1
ATOM 577 N N . LEU B 1 2 ? -0.775 -31.891 -1.71 1 83.06 2 LEU B N 1
ATOM 578 C CA . LEU B 1 2 ? -0.694 -31.375 -0.347 1 83.06 2 LEU B CA 1
ATOM 579 C C . LEU B 1 2 ? 0.344 -30.266 -0.244 1 83.06 2 LEU B C 1
ATOM 581 O O . LEU B 1 2 ? 0.125 -29.266 0.447 1 83.06 2 LEU B O 1
ATOM 585 N N . LEU B 1 3 ? 1.377 -30.406 -0.955 1 85.44 3 LEU B N 1
ATOM 586 C CA . LEU B 1 3 ? 2.453 -29.422 -0.889 1 85.44 3 LEU B CA 1
ATOM 587 C C . LEU B 1 3 ? 2.012 -28.094 -1.49 1 85.44 3 LEU B C 1
ATOM 589 O O . LEU B 1 3 ? 2.299 -27.031 -0.934 1 85.44 3 LEU B O 1
ATOM 593 N N . VAL B 1 4 ? 1.297 -28.078 -2.51 1 85.06 4 VAL B N 1
ATOM 594 C CA . VAL B 1 4 ? 0.814 -26.859 -3.164 1 85.06 4 VAL B CA 1
ATOM 595 C C . VAL B 1 4 ? -0.18 -26.141 -2.252 1 85.06 4 VAL B C 1
ATOM 597 O O . VAL B 1 4 ? -0.119 -24.922 -2.096 1 85.06 4 VAL B O 1
ATOM 600 N N . LEU B 1 5 ? -0.95 -26.906 -1.624 1 87.06 5 LEU B N 1
ATOM 601 C CA . LEU B 1 5 ? -1.916 -26.312 -0.699 1 87.06 5 LEU B CA 1
ATOM 602 C C . LEU B 1 5 ? -1.213 -25.703 0.504 1 87.06 5 LEU B C 1
ATOM 604 O O . LEU B 1 5 ? -1.609 -24.625 0.979 1 87.06 5 LEU B O 1
ATOM 608 N N . ALA B 1 6 ? -0.194 -26.344 0.977 1 91.56 6 ALA B N 1
ATOM 609 C CA . ALA B 1 6 ? 0.579 -25.828 2.105 1 91.56 6 ALA B CA 1
ATOM 610 C C . ALA B 1 6 ? 1.262 -24.516 1.747 1 91.56 6 ALA B C 1
ATOM 612 O O . ALA B 1 6 ? 1.257 -23.562 2.541 1 91.56 6 ALA B O 1
ATOM 613 N N . ILE B 1 7 ? 1.812 -24.547 0.62 1 90.44 7 ILE B N 1
ATOM 614 C CA . ILE B 1 7 ? 2.52 -23.328 0.202 1 90.44 7 ILE B CA 1
ATOM 615 C C . ILE B 1 7 ? 1.519 -22.219 -0.08 1 90.44 7 ILE B C 1
ATOM 617 O O . ILE B 1 7 ? 1.771 -21.047 0.237 1 90.44 7 ILE B O 1
ATOM 621 N N . LYS B 1 8 ? 0.356 -22.516 -0.627 1 88.5 8 LYS B N 1
ATOM 622 C CA . LYS B 1 8 ? -0.683 -21.516 -0.846 1 88.5 8 LYS B CA 1
ATOM 623 C C . LYS B 1 8 ? -1.166 -20.922 0.477 1 88.5 8 LYS B C 1
ATOM 625 O O . LYS B 1 8 ? -1.419 -19.719 0.573 1 88.5 8 LYS B O 1
ATOM 630 N N . THR B 1 9 ? -1.207 -21.75 1.45 1 90.25 9 THR B N 1
ATOM 631 C CA . THR B 1 9 ? -1.615 -21.281 2.77 1 90.25 9 THR B CA 1
ATOM 632 C C . THR B 1 9 ? -0.544 -20.375 3.381 1 90.25 9 THR B C 1
ATOM 634 O O . THR B 1 9 ? -0.861 -19.375 4.023 1 90.25 9 THR B O 1
ATOM 637 N N . LEU B 1 10 ? 0.648 -20.703 3.199 1 90.19 10 LEU B N 1
ATOM 638 C CA . LEU B 1 10 ? 1.75 -19.875 3.688 1 90.19 10 LEU B CA 1
ATOM 639 C C . LEU B 1 10 ? 1.751 -18.516 3.01 1 90.19 10 LEU B C 1
ATOM 641 O O . LEU B 1 10 ? 1.938 -17.484 3.67 1 90.19 10 LEU B O 1
ATOM 645 N N . VAL B 1 11 ? 1.57 -18.5 1.681 1 88.19 11 VAL B N 1
ATOM 646 C CA . VAL B 1 11 ? 1.558 -17.266 0.92 1 88.19 11 VAL B CA 1
ATOM 647 C C . VAL B 1 11 ? 0.416 -16.375 1.405 1 88.19 11 VAL B C 1
ATOM 649 O O . VAL B 1 11 ? 0.571 -15.148 1.506 1 88.19 11 VAL B O 1
ATOM 652 N N . LEU B 1 12 ? -0.698 -16.953 1.795 1 85.88 12 LEU B N 1
ATOM 653 C CA . LEU B 1 12 ? -1.813 -16.188 2.334 1 85.88 12 LEU B CA 1
ATOM 654 C C . LEU B 1 12 ? -1.422 -15.508 3.641 1 85.88 12 LEU B C 1
ATOM 656 O O . LEU B 1 12 ? -1.79 -14.352 3.877 1 85.88 12 LEU B O 1
ATOM 660 N N . GLY B 1 13 ? -0.662 -16.156 4.426 1 84.88 13 GLY B N 1
ATOM 661 C CA . GLY B 1 13 ? -0.164 -15.562 5.656 1 84.88 13 GLY B CA 1
ATOM 662 C C . GLY B 1 13 ? 0.817 -14.43 5.414 1 84.88 13 GLY B C 1
ATOM 663 O O . GLY B 1 13 ? 0.753 -13.391 6.078 1 84.88 13 GLY B O 1
ATOM 664 N N . LEU B 1 14 ? 1.713 -14.578 4.539 1 85.75 14 LEU B N 1
ATOM 665 C CA . LEU B 1 14 ? 2.717 -13.57 4.223 1 85.75 14 LEU B CA 1
ATOM 666 C C . LEU B 1 14 ? 2.062 -12.312 3.658 1 85.75 14 LEU B C 1
ATOM 668 O O . LEU B 1 14 ? 2.557 -11.203 3.871 1 85.75 14 LEU B O 1
ATOM 672 N N . CYS B 1 15 ? 0.896 -12.422 3.061 1 83.06 15 CYS B N 1
ATOM 673 C CA . CYS B 1 15 ? 0.182 -11.297 2.48 1 83.06 15 CYS B CA 1
ATOM 674 C C . CYS B 1 15 ? -0.405 -10.398 3.566 1 83.06 15 CYS B C 1
ATOM 676 O O . CYS B 1 15 ? -0.833 -9.281 3.291 1 83.06 15 CYS B O 1
ATOM 678 N N . MET B 1 16 ? -0.311 -10.781 4.816 1 83.88 16 MET B N 1
ATOM 679 C CA . MET B 1 16 ? -0.802 -9.977 5.926 1 83.88 16 MET B CA 1
ATOM 680 C C . MET B 1 16 ? 0.271 -9 6.41 1 83.88 16 MET B C 1
ATOM 682 O O . MET B 1 16 ? -0.02 -8.078 7.168 1 83.88 16 MET B O 1
ATOM 686 N N . LEU B 1 17 ? 1.425 -9.078 5.902 1 86.06 17 LEU B N 1
ATOM 687 C CA . LEU B 1 17 ? 2.518 -8.211 6.324 1 86.06 17 LEU B CA 1
ATOM 688 C C . LEU B 1 17 ? 2.246 -6.762 5.93 1 86.06 17 LEU B C 1
ATOM 690 O O . LEU B 1 17 ? 2.48 -5.844 6.719 1 86.06 17 LEU B O 1
ATOM 694 N N . PRO B 1 18 ? 1.759 -6.492 4.836 1 87.69 18 PRO B N 1
ATOM 695 C CA . PRO B 1 18 ? 1.461 -5.098 4.496 1 87.69 18 PRO B CA 1
ATOM 696 C C . PRO B 1 18 ? 0.496 -4.441 5.48 1 87.69 18 PRO B C 1
ATOM 698 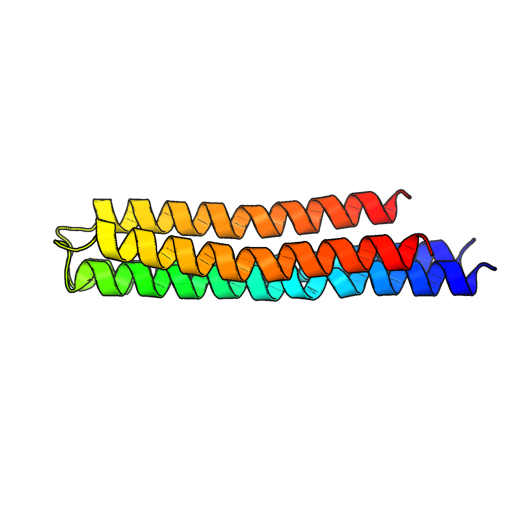O O . PRO B 1 18 ? 0.575 -3.234 5.715 1 87.69 18 PRO B O 1
ATOM 701 N N . ILE B 1 19 ? -0.363 -5.223 6.125 1 88 19 ILE B N 1
ATOM 702 C CA . ILE B 1 19 ? -1.287 -4.672 7.109 1 88 19 ILE B CA 1
ATOM 703 C C . ILE B 1 19 ? -0.506 -4.141 8.312 1 88 19 ILE B C 1
ATOM 705 O O . ILE B 1 19 ? -0.8 -3.061 8.82 1 88 19 ILE B O 1
ATOM 709 N N . SER B 1 20 ? 0.464 -4.871 8.719 1 90.62 20 SER B N 1
ATOM 710 C CA . SER B 1 20 ? 1.307 -4.434 9.828 1 90.62 20 SER B CA 1
ATOM 711 C C . SER B 1 20 ? 2.074 -3.164 9.469 1 90.62 20 SER B C 1
ATOM 713 O O . SER B 1 20 ? 2.154 -2.232 10.273 1 90.62 20 SER B O 1
ATOM 715 N N . ALA B 1 21 ? 2.59 -3.176 8.297 1 93.31 21 ALA B N 1
ATOM 716 C CA . ALA B 1 21 ? 3.332 -2 7.844 1 93.31 21 ALA B CA 1
ATOM 717 C C . ALA B 1 21 ? 2.41 -0.793 7.695 1 93.31 21 ALA B C 1
ATOM 719 O O . ALA B 1 21 ? 2.785 0.33 8.039 1 93.31 21 ALA B O 1
ATOM 720 N N . ALA B 1 22 ? 1.229 -0.984 7.18 1 94.81 22 ALA B N 1
ATOM 721 C CA . ALA B 1 22 ? 0.243 0.085 7.047 1 94.81 22 ALA B CA 1
ATOM 722 C C . ALA B 1 22 ? -0.148 0.644 8.414 1 94.81 22 ALA B C 1
ATOM 724 O O . ALA B 1 22 ? -0.313 1.855 8.57 1 94.81 22 ALA B O 1
ATOM 725 N N . ALA B 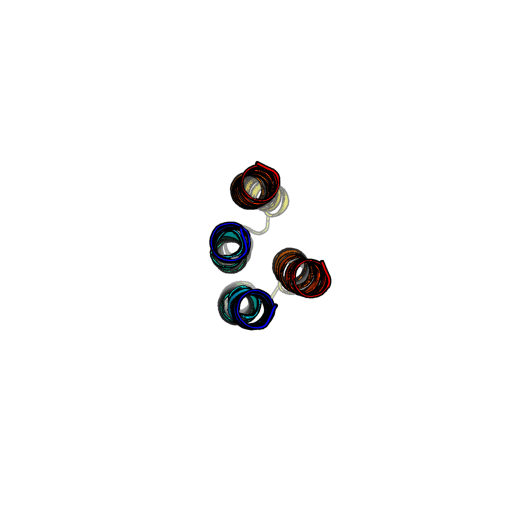1 23 ? -0.315 -0.219 9.414 1 94.94 23 ALA B N 1
ATOM 726 C CA . ALA B 1 23 ? -0.636 0.227 10.766 1 94.94 23 ALA B CA 1
ATOM 727 C C . ALA B 1 23 ? 0.45 1.148 11.312 1 94.94 23 ALA B C 1
ATOM 729 O O . ALA B 1 23 ? 0.152 2.203 11.875 1 94.94 23 ALA B O 1
ATOM 730 N N . LEU B 1 24 ? 1.64 0.787 11.055 1 95.44 24 LEU B N 1
ATOM 731 C CA . LEU B 1 24 ? 2.764 1.611 11.484 1 95.44 24 LEU B CA 1
ATOM 732 C C . LEU B 1 24 ? 2.789 2.934 10.719 1 95.44 24 LEU B C 1
ATOM 734 O O . LEU B 1 24 ? 2.988 3.994 11.32 1 95.44 24 LEU B O 1
ATOM 738 N N . GLY B 1 25 ? 2.559 2.83 9.445 1 96.25 25 GLY B N 1
ATOM 739 C CA . GLY B 1 25 ? 2.547 4.027 8.617 1 96.25 25 GLY B CA 1
ATOM 740 C C . GLY B 1 25 ? 1.465 5.012 9.016 1 96.25 25 GLY B C 1
ATOM 741 O O . GLY B 1 25 ? 1.72 6.215 9.117 1 96.25 25 GLY B O 1
ATOM 742 N N . VAL B 1 26 ? 0.301 4.527 9.281 1 97.44 26 VAL B N 1
ATOM 743 C CA . VAL B 1 26 ? -0.812 5.379 9.688 1 97.44 26 VAL B CA 1
ATOM 744 C C . VAL B 1 26 ? -0.521 5.996 11.055 1 97.44 26 VAL B C 1
ATOM 746 O O . VAL B 1 26 ? -0.853 7.156 11.305 1 97.44 26 VAL B O 1
ATOM 749 N N . GLY B 1 27 ? 0.048 5.246 11.836 1 97.81 27 GLY B N 1
ATOM 750 C CA . GLY B 1 27 ? 0.466 5.805 13.109 1 97.81 27 GLY B CA 1
ATOM 751 C C . GLY B 1 27 ? 1.397 6.992 12.969 1 97.81 27 GLY B C 1
ATOM 752 O O . GLY B 1 27 ? 1.192 8.031 13.602 1 97.81 27 GLY B O 1
ATOM 753 N N . ILE B 1 28 ? 2.387 6.859 12.211 1 98.12 28 ILE B N 1
ATOM 754 C CA . ILE B 1 28 ? 3.346 7.93 11.953 1 98.12 28 ILE B CA 1
ATOM 755 C C . ILE B 1 28 ? 2.641 9.109 11.289 1 98.12 28 ILE B C 1
ATOM 757 O O . ILE B 1 28 ? 2.906 10.266 11.617 1 98.12 28 ILE B O 1
ATOM 761 N N . LEU B 1 29 ? 1.779 8.82 10.422 1 98.19 29 LEU B N 1
ATOM 762 C CA . LEU B 1 29 ? 0.994 9.836 9.719 1 98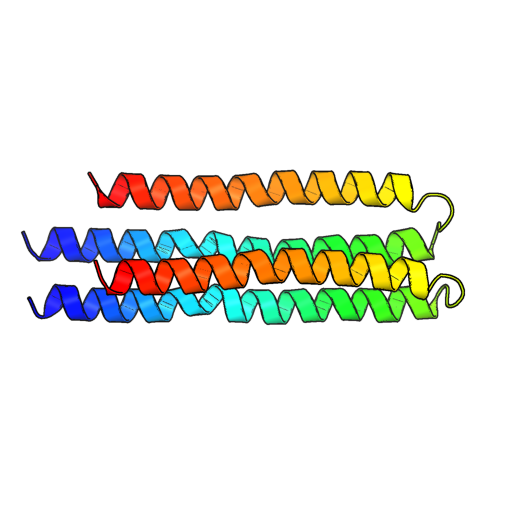.19 29 LEU B CA 1
ATOM 763 C C . LEU B 1 29 ? 0.235 10.711 10.711 1 98.19 29 LEU B C 1
ATOM 765 O O . LEU B 1 29 ? 0.311 11.945 10.641 1 98.19 29 LEU B O 1
ATOM 769 N N . PHE B 1 30 ? -0.476 10.125 11.625 1 98.44 30 PHE B N 1
ATOM 770 C CA . PHE B 1 30 ? -1.29 10.898 12.555 1 98.44 30 PHE B CA 1
ATOM 771 C C . PHE B 1 30 ? -0.424 11.523 13.641 1 98.44 30 PHE B C 1
ATOM 773 O O . PHE B 1 30 ? -0.776 12.562 14.203 1 98.44 30 PHE B O 1
ATOM 780 N N . ALA B 1 31 ? 0.696 10.883 13.906 1 98.38 31 ALA B N 1
ATOM 781 C CA . ALA B 1 31 ? 1.664 11.555 14.766 1 98.38 31 ALA B CA 1
ATOM 782 C C . ALA B 1 31 ? 2.107 12.883 14.156 1 98.38 31 ALA B C 1
ATOM 784 O O . ALA B 1 31 ? 2.172 13.898 14.844 1 98.38 31 ALA B O 1
ATOM 785 N N . GLY B 1 32 ? 2.389 12.852 12.922 1 98.31 32 GLY B N 1
ATOM 786 C CA . GLY B 1 32 ? 2.73 14.07 12.219 1 98.31 32 GLY B CA 1
ATOM 787 C C . GLY B 1 32 ? 1.603 15.086 12.203 1 98.31 32 GLY B C 1
ATOM 788 O O . GLY B 1 32 ? 1.845 16.297 12.305 1 98.31 32 GLY B O 1
ATOM 789 N N . TYR B 1 33 ? 0.424 14.562 12.07 1 98.5 33 TYR B N 1
ATOM 790 C CA . TYR B 1 33 ? -0.747 15.438 12.117 1 98.5 33 TYR B CA 1
ATOM 791 C C . TYR B 1 33 ? -0.822 16.172 13.445 1 98.5 33 TYR B C 1
ATOM 793 O O . TYR B 1 33 ? -1.024 17.391 13.469 1 98.5 33 TYR B O 1
ATOM 801 N N . ASN B 1 34 ? -0.714 15.492 14.562 1 98.62 34 ASN B N 1
ATOM 802 C CA . ASN B 1 34 ? -0.794 16.078 15.891 1 98.62 34 ASN B CA 1
ATOM 803 C C . ASN B 1 34 ? 0.306 17.109 16.109 1 98.62 34 ASN B C 1
ATOM 805 O O . ASN B 1 34 ? 0.051 18.188 16.656 1 98.62 34 ASN B O 1
ATOM 809 N N . ILE B 1 35 ? 1.508 16.797 15.664 1 98.38 35 ILE B N 1
ATOM 810 C CA . ILE B 1 35 ? 2.621 17.734 15.781 1 98.38 35 ILE B CA 1
ATOM 811 C C . ILE B 1 35 ? 2.342 18.984 14.945 1 98.38 35 ILE B C 1
ATOM 813 O O . ILE B 1 35 ? 2.523 20.109 15.414 1 98.38 35 ILE B O 1
ATOM 817 N N . ALA B 1 36 ? 1.873 18.859 13.773 1 98.5 36 ALA B N 1
ATOM 818 C CA . ALA B 1 36 ? 1.604 19.953 12.852 1 98.5 36 ALA B CA 1
ATOM 819 C C . ALA B 1 36 ? 0.509 20.859 13.391 1 98.5 36 ALA B C 1
ATOM 821 O O . ALA B 1 36 ? 0.646 22.094 13.359 1 98.5 36 ALA B O 1
ATOM 822 N N . VAL B 1 37 ? -0.572 20.25 13.859 1 97.81 37 VAL B N 1
ATOM 823 C CA . VAL B 1 37 ? -1.704 21.031 14.344 1 97.81 37 VAL B CA 1
ATOM 824 C C . VAL B 1 37 ? -1.308 21.781 15.617 1 97.81 37 VAL B C 1
ATOM 826 O O . VAL B 1 37 ? -1.767 22.906 15.852 1 97.81 37 VAL B O 1
ATOM 829 N N . SER B 1 38 ? -0.478 21.203 16.406 1 97.44 38 SER B N 1
ATOM 830 C CA . SER B 1 38 ? -0.019 21.875 17.625 1 97.44 38 SER B CA 1
ATOM 831 C C . SER B 1 38 ? 0.805 23.109 17.281 1 97.44 38 SER B C 1
ATOM 833 O O . SER B 1 38 ? 0.824 24.078 18.047 1 97.44 38 SER B O 1
ATOM 835 N N . ARG B 1 39 ? 1.47 23.109 16.234 1 95.5 39 ARG B N 1
ATOM 836 C CA . ARG B 1 39 ? 2.309 24.219 15.812 1 95.5 39 ARG B CA 1
ATOM 837 C C . ARG B 1 39 ? 1.471 25.312 15.156 1 95.5 39 ARG B C 1
ATOM 839 O O . ARG B 1 39 ? 1.794 26.5 15.266 1 95.5 39 ARG B O 1
ATOM 846 N N . ASN B 1 40 ? 0.426 24.828 14.391 1 97.31 40 ASN B N 1
ATOM 847 C CA . ASN B 1 40 ? -0.456 25.75 13.688 1 97.31 40 ASN B CA 1
ATOM 848 C C . ASN B 1 40 ? -1.914 25.312 13.766 1 97.31 40 ASN B C 1
ATOM 850 O O . ASN B 1 40 ? -2.473 24.828 12.781 1 97.31 40 ASN B O 1
ATOM 854 N N . PRO B 1 41 ? -2.545 25.5 14.859 1 96.88 41 PRO B N 1
ATOM 855 C CA . PRO B 1 41 ? -3.914 25.031 15.078 1 96.88 41 PRO B CA 1
ATOM 856 C C . PRO B 1 41 ? -4.922 25.672 14.133 1 96.88 41 PRO B C 1
ATOM 858 O O . PRO B 1 41 ? -5.988 25.109 13.883 1 96.88 41 PRO B O 1
ATOM 861 N N . ASP B 1 42 ? -4.543 26.766 13.57 1 97.38 42 ASP B N 1
ATOM 862 C CA . ASP B 1 42 ? -5.445 27.469 12.656 1 97.38 42 ASP B CA 1
ATOM 863 C C . ASP B 1 42 ? -5.598 26.703 11.344 1 97.38 42 ASP B C 1
ATOM 865 O O . ASP B 1 42 ? -6.566 26.922 10.609 1 97.38 42 ASP B O 1
ATOM 869 N N . GLU B 1 43 ? -4.594 25.875 11.031 1 96.31 43 GLU B N 1
ATOM 870 C CA . GLU B 1 43 ? -4.609 25.125 9.781 1 96.31 43 GLU B CA 1
ATOM 871 C C . GLU B 1 43 ? -5.051 23.672 10.016 1 96.31 43 GLU B C 1
ATOM 873 O O . GLU B 1 43 ? -4.789 22.797 9.18 1 96.31 43 GLU B O 1
ATOM 878 N N . ALA B 1 44 ? -5.723 23.391 11.094 1 97.19 44 ALA B N 1
ATOM 879 C CA . ALA B 1 44 ? -6.078 22.031 11.477 1 97.19 44 ALA B CA 1
ATOM 880 C C . ALA B 1 44 ? -6.941 21.359 10.406 1 97.19 44 ALA B C 1
ATOM 882 O O . ALA B 1 44 ? -6.762 20.188 10.094 1 97.19 44 ALA B O 1
ATOM 883 N N . GLU B 1 45 ? -7.77 22.125 9.836 1 97 45 GLU B N 1
ATOM 884 C CA . GLU B 1 45 ? -8.664 21.562 8.828 1 97 45 GLU B CA 1
ATOM 885 C C . GLU B 1 45 ? -7.902 21.203 7.555 1 97 45 GLU B C 1
ATOM 887 O O . GLU B 1 45 ? -8.078 20.109 7.004 1 97 45 GLU B O 1
ATOM 892 N N . THR B 1 46 ? -7.109 22.094 7.086 1 96.38 46 THR B N 1
ATOM 893 C CA . THR B 1 46 ? -6.316 21.844 5.887 1 96.38 46 THR B CA 1
ATOM 894 C C . THR B 1 46 ? -5.387 20.656 6.098 1 96.38 46 THR B C 1
ATOM 896 O O . THR B 1 46 ? -5.281 19.781 5.234 1 96.38 46 THR B O 1
ATOM 899 N N . ILE B 1 47 ? -4.75 20.656 7.254 1 97.56 47 ILE B N 1
ATOM 900 C CA . ILE B 1 47 ? -3.832 19.562 7.566 1 97.56 47 ILE B CA 1
ATOM 901 C C . ILE B 1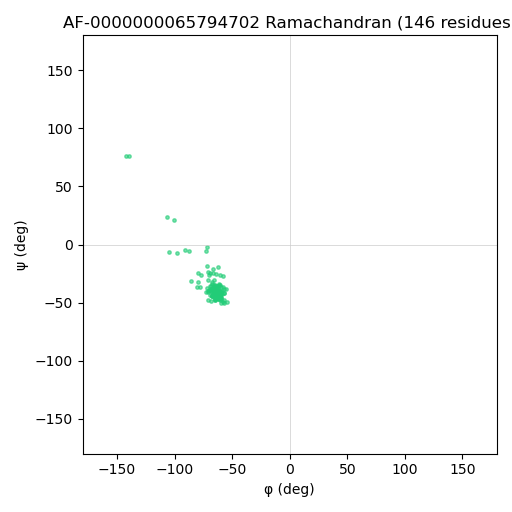 47 ? -4.602 18.25 7.68 1 97.56 47 ILE B C 1
ATOM 903 O O . ILE B 1 47 ? -4.145 17.219 7.195 1 97.56 47 ILE B O 1
ATOM 907 N N . PHE B 1 48 ? -5.766 18.219 8.273 1 97.75 48 PHE B N 1
ATOM 908 C CA . PHE B 1 48 ? -6.574 17.016 8.414 1 97.75 48 PHE B CA 1
ATOM 909 C C . PHE B 1 48 ? -6.977 16.484 7.051 1 97.75 48 PHE B C 1
ATOM 911 O O . PHE B 1 48 ? -6.949 15.266 6.82 1 97.75 48 PHE B O 1
ATOM 918 N N . ASN B 1 49 ? -7.324 17.344 6.188 1 96.69 49 ASN B N 1
ATOM 919 C CA . ASN B 1 49 ? -7.707 16.906 4.852 1 96.69 49 ASN B CA 1
ATOM 920 C C . ASN B 1 49 ? -6.547 16.219 4.133 1 96.69 49 ASN B C 1
ATOM 922 O O . ASN B 1 49 ? -6.738 15.188 3.473 1 96.69 49 ASN B O 1
ATOM 926 N N . GLY B 1 50 ? -5.352 16.797 4.297 1 96.81 50 GLY B N 1
ATOM 927 C CA . GLY B 1 50 ? -4.172 16.141 3.754 1 96.81 50 GLY B CA 1
ATOM 928 C C . GLY B 1 50 ? -3.891 14.797 4.391 1 96.81 50 GLY B C 1
ATOM 929 O O . GLY B 1 50 ? -3.531 13.844 3.697 1 96.81 50 GLY B O 1
ATOM 930 N N . THR B 1 51 ? -4.109 14.758 5.676 1 98.25 51 THR B N 1
ATOM 931 C CA . THR B 1 51 ? -3.885 13.523 6.41 1 98.25 51 THR B CA 1
ATOM 932 C C . THR B 1 51 ? -4.855 12.438 5.949 1 98.25 51 THR B C 1
ATOM 934 O O . THR B 1 51 ? -4.465 11.281 5.781 1 98.25 51 THR B O 1
ATOM 937 N N . LEU B 1 52 ? -6.039 12.805 5.738 1 97.88 52 LEU B N 1
ATOM 938 C CA . LEU B 1 52 ? -7.039 11.844 5.281 1 97.88 52 LEU B CA 1
ATOM 939 C C . LEU B 1 52 ? -6.691 11.312 3.895 1 97.88 52 LEU B C 1
ATOM 941 O O . LEU B 1 52 ? -6.902 10.133 3.604 1 97.88 52 LEU B O 1
ATOM 945 N N . MET B 1 53 ? -6.152 12.195 3.131 1 97.38 53 MET B N 1
ATOM 946 C CA . MET B 1 53 ? -5.715 11.758 1.809 1 97.38 53 MET B CA 1
ATOM 947 C C . MET B 1 53 ? -4.582 10.742 1.916 1 97.38 53 MET B C 1
ATOM 949 O O . MET B 1 53 ? -4.625 9.695 1.276 1 97.38 53 MET B O 1
ATOM 953 N N . GLY B 1 54 ? -3.635 11.117 2.754 1 97.25 54 GLY B N 1
ATOM 954 C CA . GLY B 1 54 ? -2.557 10.172 2.994 1 97.25 54 GLY B CA 1
ATOM 955 C C . GLY B 1 54 ? -3.045 8.836 3.51 1 97.25 54 GLY B C 1
ATOM 956 O O . GLY B 1 54 ? -2.559 7.785 3.084 1 97.25 54 GLY B O 1
ATOM 957 N N . PHE B 1 55 ? -3.994 8.859 4.414 1 97.62 55 PHE B N 1
ATOM 958 C CA . PHE B 1 55 ? -4.578 7.648 4.973 1 97.62 55 PHE B CA 1
ATOM 959 C C . PHE B 1 55 ? -5.238 6.809 3.887 1 97.62 55 PHE B C 1
ATOM 961 O O . PHE B 1 55 ? -5.055 5.594 3.836 1 97.62 55 PHE B O 1
ATOM 968 N N . ALA B 1 56 ? -5.98 7.449 3.021 1 97.12 56 ALA B N 1
ATOM 969 C CA . ALA B 1 56 ? -6.66 6.746 1.936 1 97.12 56 ALA B CA 1
ATOM 970 C C . ALA B 1 56 ? -5.656 6.055 1.019 1 97.12 56 ALA B C 1
ATOM 972 O O . ALA B 1 56 ? -5.879 4.918 0.589 1 97.12 56 ALA B O 1
ATOM 973 N N . LEU B 1 57 ? -4.555 6.723 0.774 1 96.31 57 LEU B N 1
ATOM 974 C CA . LEU B 1 57 ? -3.535 6.176 -0.112 1 96.31 57 LEU B CA 1
ATOM 975 C C . LEU B 1 57 ? -2.857 4.965 0.523 1 96.31 57 LEU B C 1
ATOM 977 O O . LEU B 1 57 ? -2.623 3.957 -0.146 1 96.31 57 LEU B O 1
ATOM 981 N N . VAL B 1 58 ? -2.586 5.02 1.826 1 96.12 58 VAL B N 1
ATOM 982 C CA . VAL B 1 58 ? -2.016 3.887 2.547 1 96.12 58 VAL B CA 1
ATOM 983 C C . VAL B 1 58 ? -2.988 2.709 2.508 1 96.12 58 VAL B C 1
ATOM 985 O O . VAL B 1 58 ? -2.582 1.57 2.268 1 96.12 58 VAL B O 1
ATOM 988 N N . GLU B 1 59 ? -4.254 2.969 2.738 1 94 59 GLU B N 1
ATOM 989 C CA . GLU B 1 59 ? -5.277 1.927 2.777 1 94 59 GLU B CA 1
ATOM 990 C C . GLU B 1 59 ? -5.375 1.2 1.439 1 94 59 GLU B C 1
ATOM 992 O O . GLU B 1 59 ? -5.641 -0.003 1.398 1 94 59 GLU B O 1
ATOM 997 N N . THR B 1 60 ? -5.172 1.943 0.331 1 93 60 THR B N 1
ATOM 998 C CA . THR B 1 60 ? -5.242 1.328 -0.99 1 93 60 THR B CA 1
ATOM 999 C C . THR B 1 60 ? -4.242 0.183 -1.108 1 93 60 THR B C 1
ATOM 1001 O O . THR B 1 60 ? -4.57 -0.882 -1.637 1 93 60 THR B O 1
ATOM 1004 N N . PHE B 1 61 ? -3.051 0.297 -0.508 1 91.75 61 PHE B N 1
ATOM 1005 C CA . PHE B 1 61 ? -2.023 -0.733 -0.579 1 91.75 61 PHE B CA 1
ATOM 1006 C C . PHE B 1 61 ? -2.418 -1.95 0.249 1 91.75 61 PHE B C 1
ATOM 1008 O O . PHE B 1 61 ? -2.164 -3.088 -0.152 1 91.75 61 PHE B O 1
ATOM 1015 N N . VAL B 1 62 ? -3.033 -1.657 1.361 1 89.81 62 VAL B N 1
ATOM 1016 C CA . VAL B 1 62 ? -3.461 -2.744 2.234 1 89.81 62 VAL B CA 1
ATOM 1017 C C . VAL B 1 62 ? -4.531 -3.58 1.534 1 89.81 62 VAL B C 1
ATOM 1019 O O . VAL B 1 62 ? -4.461 -4.812 1.53 1 89.81 62 VAL B O 1
ATOM 1022 N N . PHE B 1 63 ? -5.508 -2.912 0.974 1 90.81 63 PHE B N 1
ATOM 1023 C CA . PHE B 1 63 ? -6.574 -3.613 0.272 1 90.81 63 PHE B CA 1
ATOM 1024 C C . PHE B 1 63 ? -6.02 -4.41 -0.903 1 90.81 63 PHE B C 1
ATOM 1026 O O . PHE B 1 63 ? -6.426 -5.551 -1.135 1 90.81 63 PHE B O 1
ATOM 1033 N N . MET B 1 64 ? -5.098 -3.826 -1.617 1 89.81 64 MET B N 1
ATOM 1034 C CA . MET B 1 64 ? -4.484 -4.5 -2.758 1 89.81 64 MET B CA 1
ATOM 1035 C C . MET B 1 64 ? -3.787 -5.781 -2.32 1 89.81 64 MET B C 1
ATOM 1037 O O . MET B 1 64 ? -3.945 -6.828 -2.953 1 89.81 64 MET B O 1
ATOM 1041 N N . SER B 1 65 ? -2.992 -5.676 -1.244 1 87.75 65 SER B N 1
ATOM 1042 C CA . SER B 1 65 ? -2.27 -6.84 -0.746 1 87.75 65 SER B CA 1
ATOM 1043 C C . SER B 1 65 ? -3.229 -7.941 -0.302 1 87.75 65 SER B C 1
ATOM 1045 O O . SER B 1 65 ? -3.002 -9.117 -0.581 1 87.75 65 SER B O 1
ATOM 1047 N N . PHE B 1 66 ? -4.289 -7.539 0.462 1 87.12 66 PHE B N 1
ATOM 1048 C CA . PHE B 1 66 ? -5.293 -8.484 0.929 1 87.12 66 PHE B CA 1
ATOM 1049 C C . PHE B 1 66 ? -5.973 -9.18 -0.247 1 87.12 66 PHE B C 1
ATOM 1051 O O . PHE B 1 66 ? -6.098 -10.406 -0.267 1 87.12 66 PHE B O 1
ATOM 1058 N N . PHE B 1 67 ? -6.359 -8.406 -1.197 1 87.62 67 PHE B N 1
ATOM 1059 C CA . PHE B 1 67 ? -7.059 -8.93 -2.363 1 87.62 67 PHE B CA 1
ATOM 1060 C C . PHE B 1 67 ? -6.164 -9.875 -3.154 1 87.62 67 PHE B C 1
ATOM 1062 O O . PHE B 1 67 ? -6.602 -10.945 -3.582 1 87.62 67 PHE B O 1
ATOM 1069 N N . PHE B 1 68 ? -4.934 -9.57 -3.344 1 86.06 68 PHE B N 1
ATOM 1070 C CA . PHE B 1 68 ? -4 -10.391 -4.098 1 86.06 68 PHE B CA 1
ATOM 1071 C C . PHE B 1 68 ? -3.734 -11.711 -3.377 1 86.06 68 PHE B C 1
ATOM 1073 O O . PHE B 1 68 ? -3.605 -12.758 -4.012 1 86.06 68 PHE B O 1
ATOM 1080 N N . GLY B 1 69 ? -3.658 -11.641 -2.086 1 86.31 69 GLY B N 1
ATOM 1081 C CA . GLY B 1 69 ? -3.473 -12.859 -1.308 1 86.31 69 GLY B CA 1
ATOM 1082 C C . GLY B 1 69 ? -4.602 -13.859 -1.483 1 86.31 69 GLY B C 1
ATOM 1083 O O . GLY B 1 69 ? -4.355 -15.055 -1.635 1 86.31 69 GLY B O 1
ATOM 1084 N N . VAL B 1 70 ? -5.844 -13.344 -1.515 1 88.12 70 VAL B N 1
ATOM 1085 C CA . VAL B 1 70 ? -7.012 -14.203 -1.659 1 88.12 70 VAL B CA 1
ATOM 1086 C C . VAL B 1 70 ? -7.02 -14.836 -3.049 1 88.12 70 VAL B C 1
ATOM 1088 O O . VAL B 1 70 ? -7.305 -16.031 -3.191 1 88.12 70 VAL B O 1
ATOM 1091 N N . ILE B 1 71 ? -6.605 -14.031 -4.051 1 86.44 71 ILE B N 1
ATOM 1092 C CA . ILE B 1 71 ? -6.586 -14.531 -5.422 1 86.44 71 ILE B CA 1
ATOM 1093 C C . ILE B 1 71 ? -5.562 -15.656 -5.551 1 86.44 71 ILE B C 1
ATOM 1095 O O . ILE B 1 71 ? -5.844 -16.688 -6.148 1 86.44 71 ILE B O 1
ATOM 1099 N N . VAL B 1 72 ? -4.41 -15.562 -4.973 1 83.88 72 VAL B N 1
ATOM 1100 C CA . VAL B 1 72 ? -3.342 -16.547 -5.051 1 83.88 72 VAL B CA 1
ATOM 1101 C C . VAL B 1 72 ? -3.779 -17.844 -4.363 1 83.88 72 VAL B C 1
ATOM 1103 O O . VAL B 1 72 ? -3.465 -18.938 -4.828 1 83.88 72 VAL B O 1
ATOM 1106 N N . TYR B 1 73 ? -4.547 -17.672 -3.309 1 86.38 73 TYR B N 1
ATOM 1107 C CA . TYR B 1 73 ? -4.984 -18.844 -2.547 1 86.38 73 TYR B CA 1
ATOM 1108 C C . TYR B 1 73 ? -5.977 -19.672 -3.348 1 86.38 73 TYR B C 1
ATOM 1110 O O . TYR B 1 73 ? -6 -20.906 -3.236 1 86.38 73 TYR B O 1
ATOM 1118 N N . PHE B 1 74 ? -6.672 -19.094 -4.27 1 88.69 74 PHE B N 1
ATOM 1119 C CA . PHE B 1 74 ? -7.754 -19.812 -4.934 1 88.69 74 PHE B CA 1
ATOM 1120 C C . PHE B 1 74 ? -7.336 -20.234 -6.336 1 88.69 74 PHE B C 1
ATOM 1122 O O . PHE B 1 74 ? -8.094 -20.906 -7.035 1 88.69 74 PHE B O 1
ATOM 1129 N N . ILE B 1 75 ? -6.176 -19.766 -6.703 1 79.5 75 ILE B N 1
ATOM 1130 C CA . ILE B 1 75 ? -5.703 -20.266 -7.984 1 79.5 75 ILE B CA 1
ATOM 1131 C C . ILE B 1 75 ? -5.043 -21.625 -7.785 1 79.5 75 ILE B C 1
ATOM 1133 O O . ILE B 1 75 ? -4.496 -21.906 -6.719 1 79.5 75 ILE B O 1
#